Protein AF-A0A2A9CQA4-F1 (afdb_monomer)

Radius of gyration: 16.66 Å; Cα contacts (8 Å, |Δi|>4): 232; chains: 1; bounding box: 39×32×47 Å

pLDDT: mean 93.85, std 5.08, range [66.56, 98.31]

Nearest PDB structures (foldseek):
  5yei-assembly2_F  TM=4.011E-01  e=1.486E-02  Pseudomonas aeruginosa PAO1
  3ab4-assembly1_C  TM=4.820E-01  e=4.085E-02  Corynebacterium glutamicum
  5yei-assembly2_E  TM=3.528E-01  e=3.938E-03  Pseudomonas aeruginosa PAO1
  6lxg-assembly1_B  TM=4.781E-01  e=1.197E-01  Mycobacterium tuberculosis
  2hiy-assembly1_A  TM=3.983E-01  e=8.493E-01  Streptococcus pneumoniae TIGR4

Secondary structure (DSSP, 8-state):
-EEEEEEEEEEEEHHHHTSHHHHHHHHHTGGG--EEEE-TTSEEEEEEEEEESSHHHHHHHHHHHTTTS-EEEEEEEEHHHHHHHHTT----EEEHHHHHHHHTS-HHHHHHHHHTTSS--EEETTEEEEEGGGG-

Mean predicted aligned error: 4.36 Å

Organism: NCBI:txid185243

Sequence (136 aa):
MKSYNLALELDAGKEAAEGALGDRLLDQFADYHPVVTVSNLGRTELIVSIPAEHMWQATSTARALSADLGVTRVTVELSDDFDRRAGTEIPPLLSVTEVADRLGITRAAVQQRIDKGALPARRVGAAWVVPAAAVA

Foldseek 3Di:
DAKKKKKFFAPAAPVCCVDPVVVCLCVLQVVFVWDWDADLQRTIMIIGMDDDPDQVRQVVVSCVSCVPTRTPDIDMGGPVVVVVCVVPDDADKDFLVRLCVLQVHDSVVSVVCCVVSVFDWDDDPPTIIHRPNNSD

Solvent-accessible surface area (backbone atoms only — not comparable to full-atom values): 7485 Å² total; per-residue (Å²): 116,46,58,26,34,38,42,36,34,33,83,39,43,42,70,41,35,79,32,73,58,26,56,50,48,42,64,76,35,49,94,28,66,49,44,73,45,63,42,68,70,29,23,18,24,42,34,33,53,44,80,26,80,44,70,70,53,43,48,51,49,51,51,65,79,42,67,91,51,63,66,77,44,81,46,74,46,47,40,76,56,48,55,56,45,70,77,66,69,75,72,63,69,28,45,51,60,57,48,12,66,75,69,75,48,52,52,67,59,45,51,53,30,41,77,69,54,76,36,55,67,47,78,59,88,96,41,57,34,25,41,49,72,57,72,115

Structure (mmCIF, N/CA/C/O backbone):
data_AF-A0A2A9CQA4-F1
#
_entry.id   AF-A0A2A9CQA4-F1
#
loop_
_atom_site.group_PDB
_atom_site.id
_atom_site.type_symbol
_atom_site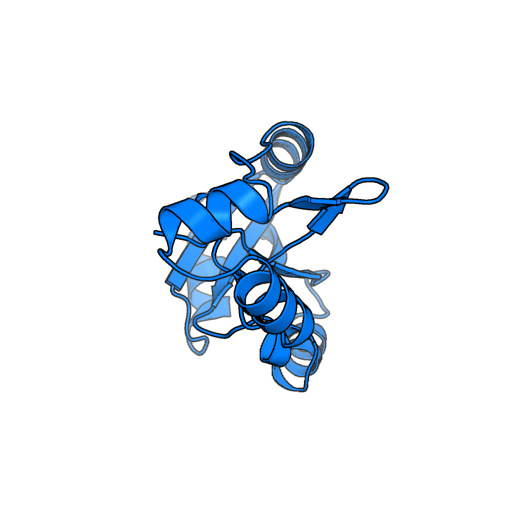.label_atom_id
_atom_site.label_alt_id
_atom_site.label_comp_id
_atom_site.label_asym_id
_atom_site.label_entity_id
_atom_site.label_seq_id
_atom_site.pdbx_PDB_ins_code
_atom_site.Cartn_x
_atom_site.Cartn_y
_atom_site.Cartn_z
_atom_site.occupancy
_atom_site.B_iso_or_equiv
_atom_site.auth_seq_id
_atom_site.auth_comp_id
_atom_site.auth_asym_id
_atom_site.auth_atom_id
_atom_site.pdbx_PDB_model_num
ATOM 1 N N . MET A 1 1 ? 12.607 3.638 -24.894 1.00 82.25 1 MET A N 1
ATOM 2 C CA . MET A 1 1 ? 12.403 3.331 -23.465 1.00 82.25 1 MET A CA 1
ATOM 3 C C . MET A 1 1 ? 11.574 4.385 -22.728 1.00 82.25 1 MET A C 1
ATOM 5 O O . MET A 1 1 ? 11.928 5.558 -22.733 1.00 82.25 1 MET A O 1
ATOM 9 N N . LYS A 1 2 ? 10.453 3.965 -22.132 1.00 95.31 2 LYS A N 1
ATOM 10 C CA . LYS A 1 2 ? 9.577 4.752 -21.245 1.00 95.31 2 LYS A CA 1
ATOM 11 C C . LYS A 1 2 ? 9.765 4.283 -19.796 1.00 95.31 2 LYS A C 1
ATOM 13 O O . LYS A 1 2 ? 10.258 3.176 -19.584 1.00 95.31 2 LYS A O 1
ATOM 18 N N . SER A 1 3 ? 9.347 5.097 -18.829 1.00 97.25 3 SER A N 1
ATOM 19 C CA . SER A 1 3 ? 9.310 4.7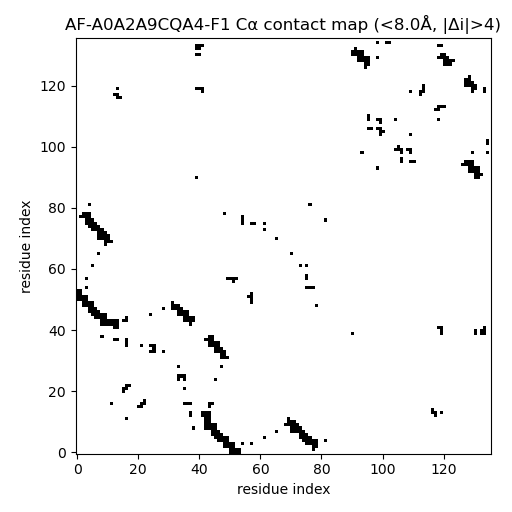15 -17.413 1.00 97.25 3 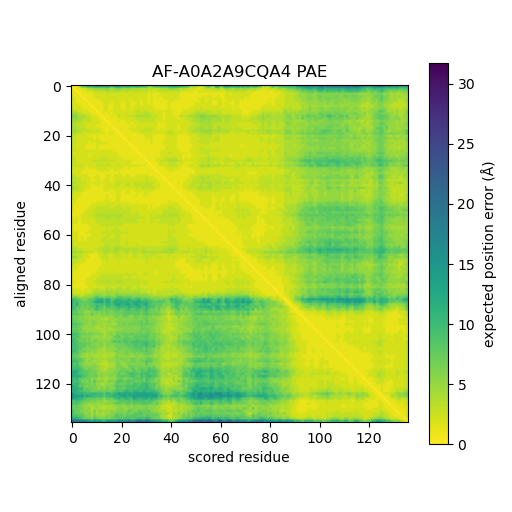SER A CA 1
ATOM 20 C C . SER A 1 3 ? 7.952 4.120 -17.043 1.00 97.25 3 SER A C 1
ATOM 22 O O . SER A 1 3 ? 6.909 4.621 -17.479 1.00 97.25 3 SER A O 1
ATOM 24 N N . TYR A 1 4 ? 7.978 3.048 -16.257 1.00 98.31 4 TYR A N 1
ATOM 25 C CA . TYR A 1 4 ? 6.799 2.393 -15.705 1.00 98.31 4 TYR A CA 1
ATOM 26 C C . TYR A 1 4 ? 6.938 2.274 -14.193 1.00 98.31 4 TYR A C 1
ATOM 28 O O . TYR A 1 4 ? 8.003 1.896 -13.704 1.00 98.31 4 TYR A O 1
ATOM 36 N N . ASN A 1 5 ? 5.851 2.525 -13.471 1.00 97.94 5 ASN A N 1
ATOM 37 C CA . ASN A 1 5 ? 5.777 2.215 -12.053 1.00 97.94 5 ASN A CA 1
ATOM 38 C C . ASN A 1 5 ? 5.230 0.799 -11.882 1.00 97.94 5 ASN A C 1
ATOM 40 O O . ASN A 1 5 ? 4.231 0.407 -12.492 1.00 97.94 5 ASN A O 1
ATOM 44 N N . LEU A 1 6 ? 5.918 0.041 -11.041 1.00 97.75 6 LEU A N 1
ATOM 45 C CA . LEU A 1 6 ? 5.498 -1.254 -10.548 1.00 97.75 6 LEU A CA 1
ATOM 46 C C . LEU A 1 6 ? 5.102 -1.083 -9.086 1.00 97.75 6 LEU A C 1
ATOM 48 O O . LEU A 1 6 ? 5.963 -0.775 -8.269 1.00 97.75 6 LEU A O 1
ATOM 52 N N . ALA A 1 7 ? 3.831 -1.315 -8.768 1.00 97.31 7 ALA A N 1
ATOM 53 C CA . ALA A 1 7 ? 3.346 -1.385 -7.394 1.00 97.31 7 ALA A CA 1
ATOM 54 C C . ALA A 1 7 ? 3.021 -2.842 -7.031 1.00 97.31 7 ALA A C 1
ATOM 56 O O . ALA A 1 7 ? 2.233 -3.509 -7.709 1.00 97.31 7 ALA A O 1
ATOM 57 N N . LEU A 1 8 ? 3.659 -3.338 -5.974 1.00 97.94 8 LEU A N 1
ATOM 58 C CA . LEU A 1 8 ? 3.563 -4.703 -5.467 1.00 97.94 8 LEU A CA 1
ATOM 59 C C . LEU A 1 8 ? 2.976 -4.671 -4.061 1.00 97.94 8 LEU A C 1
ATOM 61 O O . LEU A 1 8 ? 3.645 -4.248 -3.122 1.00 97.94 8 LEU A O 1
ATOM 65 N N . GLU A 1 9 ? 1.756 -5.165 -3.894 1.00 97.69 9 GLU A N 1
ATOM 66 C CA . GLU A 1 9 ? 1.187 -5.371 -2.563 1.00 97.69 9 G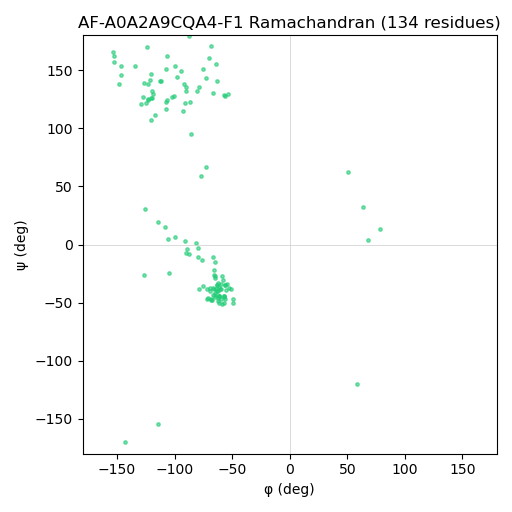LU A CA 1
ATOM 67 C C . GLU A 1 9 ? 1.605 -6.746 -2.040 1.00 97.69 9 GLU A C 1
ATOM 69 O O . GLU A 1 9 ? 1.331 -7.766 -2.676 1.00 97.69 9 GLU A O 1
ATOM 74 N N . LEU A 1 10 ? 2.257 -6.787 -0.883 1.00 97.56 10 LEU A N 1
ATOM 75 C CA . LEU A 1 10 ? 2.787 -8.003 -0.270 1.00 97.56 10 LEU A CA 1
ATOM 76 C C . LEU A 1 10 ? 1.857 -8.520 0.831 1.00 97.56 10 LEU A C 1
ATOM 78 O O . LEU A 1 10 ? 1.154 -7.746 1.475 1.00 97.56 10 LEU A O 1
ATOM 82 N N . ASP A 1 11 ? 1.884 -9.823 1.095 1.00 95.44 11 ASP A N 1
ATOM 83 C CA . ASP A 1 11 ? 1.175 -10.453 2.214 1.00 95.44 11 ASP A CA 1
ATOM 84 C C . ASP A 1 11 ? 1.907 -10.209 3.546 1.00 95.44 11 ASP A C 1
ATOM 86 O O . ASP A 1 11 ? 2.397 -11.117 4.214 1.00 95.44 11 ASP A O 1
ATOM 90 N N . ALA A 1 12 ? 2.072 -8.936 3.891 1.00 94.56 12 ALA A N 1
ATOM 91 C CA . ALA A 1 12 ? 2.740 -8.477 5.098 1.00 94.56 12 ALA A CA 1
ATOM 92 C C . ALA A 1 12 ? 2.072 -7.187 5.582 1.00 94.56 12 ALA A C 1
ATOM 94 O O . ALA A 1 12 ? 1.586 -6.405 4.774 1.00 94.56 12 ALA A O 1
ATOM 95 N N . GLY A 1 13 ? 1.997 -6.973 6.896 1.00 91.88 13 GLY A N 1
ATOM 96 C CA . GLY A 1 13 ? 1.346 -5.795 7.476 1.00 91.88 13 GLY A CA 1
ATOM 97 C C . GLY A 1 13 ? 2.272 -4.585 7.628 1.00 91.88 13 GLY A C 1
ATOM 98 O O . GLY A 1 13 ? 3.474 -4.650 7.366 1.00 91.88 13 GLY A O 1
ATOM 99 N N . LYS A 1 14 ? 1.716 -3.485 8.146 1.00 89.88 14 LYS A N 1
ATOM 100 C CA . LYS A 1 14 ? 2.441 -2.236 8.435 1.00 89.88 14 LYS A CA 1
ATOM 101 C C . LYS A 1 14 ? 3.743 -2.433 9.226 1.00 89.88 14 LYS A C 1
ATOM 103 O O . LYS A 1 14 ? 4.763 -1.884 8.832 1.00 89.88 14 LYS A O 1
ATOM 108 N N . GLU A 1 15 ? 3.731 -3.219 10.303 1.00 91.44 15 GLU A N 1
ATOM 109 C CA . GLU A 1 15 ? 4.933 -3.434 11.132 1.00 91.44 15 GLU A CA 1
ATOM 110 C C . GLU A 1 15 ? 6.092 -4.048 10.335 1.00 91.44 15 GLU A C 1
ATOM 112 O O . GLU A 1 15 ? 7.251 -3.718 10.563 1.00 91.44 15 GLU A O 1
ATOM 117 N N . ALA A 1 16 ? 5.790 -4.912 9.362 1.00 93.00 16 ALA A N 1
ATOM 118 C CA . ALA A 1 16 ? 6.809 -5.475 8.487 1.00 93.00 16 ALA A CA 1
ATOM 119 C C . ALA A 1 16 ? 7.346 -4.422 7.502 1.00 93.00 16 ALA A C 1
ATOM 121 O O . ALA A 1 16 ? 8.550 -4.384 7.256 1.00 93.00 16 ALA A O 1
ATOM 122 N N . ALA A 1 17 ? 6.475 -3.547 6.983 1.00 93.00 17 ALA A N 1
ATOM 123 C CA . ALA A 1 17 ? 6.868 -2.432 6.116 1.00 93.00 17 ALA A CA 1
ATOM 124 C C . ALA A 1 17 ? 7.816 -1.442 6.818 1.00 93.00 17 ALA A C 1
ATOM 126 O O . ALA A 1 17 ? 8.718 -0.919 6.180 1.00 93.00 17 ALA A O 1
ATOM 127 N N . GLU A 1 18 ? 7.612 -1.195 8.115 1.00 93.06 18 GLU A N 1
ATOM 128 C CA . GLU A 1 18 ? 8.432 -0.285 8.934 1.00 93.06 18 GLU A CA 1
ATOM 129 C C . GLU A 1 18 ? 9.641 -0.979 9.592 1.00 93.06 18 GLU A C 1
ATOM 131 O O . GLU A 1 18 ? 10.427 -0.328 10.277 1.00 93.06 18 GLU A O 1
ATOM 136 N N . GLY A 1 19 ? 9.773 -2.298 9.427 1.00 95.06 19 GLY A N 1
ATOM 137 C CA . GLY A 1 19 ? 10.825 -3.108 10.037 1.00 95.06 19 GLY A CA 1
ATOM 138 C C . GLY A 1 19 ? 11.794 -3.714 9.021 1.00 95.06 19 GLY A C 1
ATOM 139 O O . GLY A 1 19 ? 11.940 -3.250 7.894 1.00 95.06 19 GLY A O 1
ATOM 140 N N . ALA A 1 20 ? 12.413 -4.833 9.408 1.00 95.62 20 ALA A N 1
ATOM 141 C CA . ALA A 1 20 ? 13.478 -5.478 8.635 1.00 95.62 20 ALA A CA 1
ATOM 142 C C . ALA A 1 20 ? 13.070 -5.904 7.212 1.00 95.62 20 ALA A C 1
ATOM 144 O O . ALA A 1 20 ? 13.921 -5.999 6.329 1.00 95.62 20 ALA A O 1
ATOM 145 N N . LEU A 1 21 ? 11.782 -6.190 6.973 1.00 95.81 21 LEU A N 1
ATOM 146 C CA . LEU A 1 21 ? 11.305 -6.464 5.618 1.00 95.81 21 LEU A CA 1
ATOM 147 C C . LEU A 1 21 ? 11.389 -5.199 4.756 1.00 95.81 21 LEU A C 1
ATOM 149 O O . LEU A 1 21 ? 11.911 -5.289 3.651 1.00 95.81 21 LEU A O 1
ATOM 153 N N . GLY A 1 22 ? 10.905 -4.058 5.252 1.00 96.94 22 GLY A N 1
ATOM 154 C CA . GLY A 1 22 ? 10.986 -2.773 4.559 1.00 96.94 22 GLY A CA 1
ATOM 155 C C . GLY A 1 22 ? 12.418 -2.382 4.217 1.00 96.94 22 GLY A C 1
ATOM 156 O O . GLY A 1 22 ? 12.707 -2.140 3.048 1.00 96.94 22 GLY A O 1
ATOM 157 N N . ASP A 1 23 ? 13.320 -2.429 5.200 1.00 97.88 23 ASP A N 1
ATOM 158 C CA . ASP A 1 23 ? 14.745 -2.124 5.002 1.00 97.88 23 ASP A CA 1
ATOM 159 C C . ASP A 1 23 ? 15.362 -3.016 3.917 1.00 97.88 23 ASP A C 1
ATOM 161 O O . ASP A 1 23 ? 15.977 -2.534 2.967 1.00 97.88 23 ASP A O 1
ATOM 165 N N . ARG A 1 24 ? 15.100 -4.328 3.983 1.00 97.19 24 ARG A N 1
ATOM 166 C CA . ARG A 1 24 ? 15.578 -5.280 2.974 1.00 97.19 24 ARG A CA 1
ATOM 167 C C . ARG A 1 24 ? 15.040 -4.973 1.578 1.00 97.19 24 ARG A C 1
ATOM 169 O O . ARG A 1 24 ? 15.768 -5.162 0.611 1.00 97.19 24 ARG A O 1
ATOM 176 N N . LEU A 1 25 ? 13.780 -4.552 1.448 1.00 97.56 25 LEU A N 1
ATOM 177 C CA . LEU A 1 25 ? 13.202 -4.189 0.150 1.00 97.56 25 LEU A CA 1
ATOM 178 C C . LEU A 1 25 ? 13.831 -2.901 -0.395 1.00 97.56 25 LEU A C 1
ATOM 180 O O . LEU A 1 25 ? 14.112 -2.834 -1.588 1.00 97.56 25 LEU A O 1
ATOM 184 N N . LEU A 1 26 ? 14.085 -1.906 0.457 1.00 97.88 26 LEU A N 1
ATOM 185 C CA . LEU A 1 26 ? 14.781 -0.682 0.053 1.00 97.88 26 LEU A CA 1
ATOM 186 C C . LEU A 1 26 ? 16.195 -0.990 -0.456 1.00 97.88 26 LEU A C 1
ATOM 188 O O . LEU A 1 26 ? 16.576 -0.501 -1.516 1.00 97.88 26 LEU A O 1
ATOM 192 N N . ASP A 1 27 ? 16.930 -1.857 0.241 1.00 97.50 27 ASP A N 1
ATOM 193 C CA . ASP A 1 27 ? 18.278 -2.266 -0.163 1.00 97.50 27 ASP A CA 1
ATOM 194 C C . ASP A 1 27 ? 18.266 -3.117 -1.441 1.00 97.50 27 ASP A C 1
ATOM 196 O O . ASP A 1 27 ? 19.015 -2.856 -2.383 1.00 97.50 27 ASP A O 1
ATOM 200 N N . GLN A 1 28 ? 17.393 -4.128 -1.505 1.00 95.75 28 GLN A N 1
ATOM 201 C CA . GLN A 1 28 ? 17.303 -5.055 -2.637 1.00 95.75 28 GLN A CA 1
ATOM 202 C C . GLN A 1 28 ? 16.921 -4.346 -3.944 1.00 95.75 28 GLN A C 1
ATOM 204 O O . GLN A 1 28 ? 17.353 -4.766 -5.017 1.00 95.75 28 GLN A O 1
ATOM 209 N N . PHE A 1 29 ? 16.100 -3.298 -3.865 1.00 96.62 29 PHE A N 1
ATOM 210 C CA . PHE A 1 29 ? 15.574 -2.583 -5.026 1.00 96.62 29 PHE A CA 1
ATOM 211 C C . PHE A 1 29 ? 16.181 -1.189 -5.206 1.00 96.62 29 PHE A C 1
ATOM 213 O O . PHE A 1 29 ? 15.626 -0.401 -5.969 1.00 96.62 29 PHE A O 1
ATOM 220 N N . ALA A 1 30 ? 17.299 -0.876 -4.541 1.00 96.19 30 ALA A N 1
ATOM 221 C CA . ALA A 1 30 ? 17.901 0.460 -4.515 1.00 96.19 30 ALA A CA 1
ATOM 222 C C . ALA A 1 30 ? 18.095 1.079 -5.916 1.00 96.19 30 ALA A C 1
ATOM 224 O O . ALA A 1 30 ? 17.813 2.263 -6.113 1.00 96.19 30 ALA A O 1
ATOM 225 N N . ASP A 1 31 ? 18.472 0.262 -6.904 1.00 95.50 31 ASP A N 1
ATOM 226 C CA . ASP A 1 31 ? 18.678 0.678 -8.301 1.00 95.50 31 ASP A CA 1
ATOM 227 C C . ASP A 1 31 ? 17.389 1.118 -9.027 1.00 95.50 31 ASP A C 1
ATOM 229 O O . ASP A 1 31 ? 17.452 1.688 -10.116 1.00 95.50 31 ASP A O 1
ATOM 233 N N . TYR A 1 32 ? 16.214 0.876 -8.437 1.00 95.44 32 TYR A N 1
ATOM 234 C CA . TYR A 1 32 ? 14.900 1.197 -9.002 1.00 95.44 32 TYR A CA 1
ATOM 235 C C . TYR A 1 32 ? 14.130 2.263 -8.209 1.00 95.44 32 TYR A C 1
ATOM 237 O O . TYR A 1 32 ? 12.909 2.373 -8.356 1.00 95.44 32 TYR A O 1
ATOM 245 N N . HIS A 1 33 ? 14.831 3.045 -7.378 1.00 92.56 33 HIS A N 1
ATOM 246 C CA . HIS A 1 33 ? 14.259 4.111 -6.543 1.00 92.56 33 HIS A CA 1
ATOM 247 C C . HIS A 1 33 ? 13.050 3.632 -5.721 1.00 92.56 33 HIS A C 1
ATOM 249 O O . HIS A 1 33 ? 11.926 4.098 -5.931 1.00 92.56 33 HIS A O 1
ATOM 255 N N . PRO A 1 34 ? 13.257 2.665 -4.816 1.00 97.50 34 PRO A N 1
ATOM 256 C CA . PRO A 1 34 ? 12.164 1.981 -4.162 1.00 97.50 34 PRO A CA 1
ATOM 257 C C . PRO A 1 34 ? 11.480 2.883 -3.142 1.00 97.50 34 PRO A C 1
ATOM 259 O O . PRO A 1 34 ? 12.114 3.644 -2.411 1.00 97.50 34 PRO A O 1
ATOM 262 N N . VAL A 1 35 ? 10.166 2.731 -3.054 1.00 97.31 35 VAL A N 1
ATOM 263 C CA . VAL A 1 35 ? 9.338 3.294 -1.994 1.00 97.31 35 VAL A CA 1
ATOM 264 C C . VAL A 1 35 ? 8.589 2.148 -1.338 1.00 97.31 35 VAL A C 1
ATOM 266 O O . VAL A 1 35 ? 7.870 1.409 -2.006 1.00 97.31 35 VAL A O 1
ATOM 269 N N . VAL A 1 36 ? 8.737 2.013 -0.023 1.00 97.69 36 VAL A N 1
ATOM 270 C CA . VAL A 1 36 ? 7.945 1.081 0.783 1.00 97.69 36 VAL A CA 1
ATOM 271 C C . VAL A 1 36 ? 6.874 1.878 1.517 1.00 97.69 36 VAL A C 1
ATOM 273 O O . VAL A 1 36 ? 7.163 2.870 2.184 1.00 97.69 36 VAL A O 1
ATOM 276 N N . THR A 1 37 ? 5.621 1.464 1.372 1.00 94.62 37 THR A N 1
ATOM 277 C CA . THR A 1 37 ? 4.457 2.114 1.978 1.00 94.62 37 THR A CA 1
ATOM 278 C C . THR A 1 37 ? 3.426 1.076 2.422 1.00 94.62 37 THR A C 1
ATOM 280 O O . THR A 1 37 ? 3.705 -0.124 2.470 1.00 94.62 37 THR A O 1
ATOM 283 N N . VAL A 1 38 ? 2.235 1.537 2.801 1.00 92.38 38 VAL A N 1
ATOM 284 C CA . VAL A 1 38 ? 1.115 0.695 3.220 1.00 92.38 38 VAL A CA 1
ATOM 285 C C . VAL A 1 38 ? -0.099 0.979 2.338 1.00 92.38 38 VAL A C 1
ATOM 287 O O . VAL A 1 38 ? -0.560 2.121 2.242 1.00 92.38 38 VAL A O 1
ATOM 290 N N . SER A 1 39 ? -0.632 -0.079 1.731 1.00 92.06 39 SER A N 1
ATOM 291 C CA . SER A 1 39 ? -1.822 -0.059 0.880 1.00 92.06 39 SER A CA 1
ATOM 292 C C . SER A 1 39 ? -3.103 0.246 1.668 1.00 92.06 39 SER A C 1
ATOM 294 O O . SER A 1 39 ? -3.153 0.202 2.901 1.00 92.06 39 SER A O 1
ATOM 296 N N . ASN A 1 40 ? -4.205 0.470 0.948 1.00 89.25 40 ASN A N 1
ATOM 297 C CA . ASN A 1 40 ? -5.527 0.673 1.551 1.00 89.25 40 ASN A CA 1
ATOM 298 C C . ASN A 1 40 ? -6.068 -0.558 2.302 1.00 89.25 40 ASN A C 1
ATOM 300 O O . ASN A 1 40 ? -7.010 -0.412 3.077 1.00 89.25 40 ASN A O 1
ATOM 304 N N . LEU A 1 41 ? -5.479 -1.744 2.100 1.00 90.62 41 LEU A N 1
ATOM 305 C CA . LEU A 1 41 ? -5.780 -2.958 2.867 1.00 90.62 41 LEU A CA 1
ATOM 306 C C . LEU A 1 41 ? -4.882 -3.120 4.104 1.00 90.62 41 LEU A C 1
ATOM 308 O O . LEU A 1 41 ? -4.983 -4.117 4.812 1.00 90.62 41 LEU A O 1
ATOM 312 N N . GLY A 1 42 ? -3.994 -2.159 4.381 1.00 90.12 42 GLY A N 1
ATOM 313 C CA . GLY A 1 42 ? -3.063 -2.231 5.510 1.00 90.12 42 GLY A CA 1
ATOM 314 C C . GLY A 1 42 ? -1.849 -3.128 5.266 1.00 90.12 42 GLY A C 1
ATOM 315 O O . GLY A 1 42 ? -1.130 -3.453 6.211 1.00 90.12 42 GLY A O 1
ATOM 316 N N . ARG A 1 43 ? -1.617 -3.518 4.010 1.00 93.88 43 ARG A N 1
ATOM 317 C CA . ARG A 1 43 ? -0.503 -4.374 3.598 1.00 93.88 43 ARG A CA 1
ATOM 318 C C . ARG A 1 43 ? 0.700 -3.575 3.120 1.00 93.88 43 ARG A C 1
ATOM 320 O O . ARG A 1 43 ? 0.509 -2.514 2.531 1.00 93.88 43 ARG A O 1
ATOM 327 N N . THR A 1 44 ? 1.905 -4.099 3.311 1.00 96.75 44 THR A N 1
ATOM 328 C CA . THR A 1 44 ? 3.143 -3.574 2.732 1.00 96.75 44 THR A CA 1
ATOM 329 C C . THR A 1 44 ? 2.991 -3.446 1.220 1.00 96.75 44 THR A C 1
ATOM 331 O O . THR A 1 44 ? 2.591 -4.393 0.548 1.00 96.75 44 THR A O 1
ATOM 334 N N . GLU A 1 45 ? 3.328 -2.283 0.682 1.00 97.38 45 GLU A N 1
ATOM 335 C CA . GLU A 1 45 ? 3.322 -2.002 -0.748 1.00 97.38 45 GLU A CA 1
ATOM 336 C C . GLU A 1 45 ? 4.708 -1.498 -1.151 1.00 97.38 45 GLU A C 1
ATOM 338 O O . GLU A 1 45 ? 5.205 -0.527 -0.583 1.00 97.38 45 GLU A O 1
ATOM 343 N N . LEU A 1 46 ? 5.350 -2.187 -2.094 1.00 98.25 46 LEU A N 1
ATOM 344 C CA . LEU A 1 46 ? 6.613 -1.772 -2.698 1.00 98.25 46 LEU A CA 1
ATOM 345 C C . LEU A 1 46 ? 6.324 -1.133 -4.051 1.00 98.25 46 LEU A C 1
ATOM 347 O O . LEU A 1 46 ? 5.681 -1.744 -4.902 1.00 98.25 46 LEU A O 1
ATOM 351 N N . ILE A 1 47 ? 6.843 0.069 -4.262 1.00 97.94 47 ILE A N 1
ATOM 352 C CA . ILE A 1 47 ? 6.712 0.815 -5.506 1.00 97.94 47 ILE A CA 1
ATOM 353 C C . ILE A 1 47 ? 8.109 1.060 -6.057 1.00 97.94 47 ILE A C 1
ATOM 355 O O . ILE A 1 47 ? 8.969 1.580 -5.352 1.00 97.94 47 ILE A O 1
ATOM 359 N N . VAL A 1 48 ? 8.341 0.674 -7.308 1.00 97.94 48 VAL A N 1
ATOM 360 C CA . VAL A 1 48 ? 9.620 0.868 -8.002 1.00 97.94 48 VAL A CA 1
ATOM 361 C C . VAL A 1 48 ? 9.387 1.409 -9.404 1.00 97.94 48 VAL A C 1
ATOM 363 O O . VAL A 1 48 ? 8.338 1.167 -10.005 1.00 97.94 48 VAL A O 1
ATOM 366 N N . SER A 1 49 ? 10.376 2.119 -9.940 1.00 97.38 49 SER A N 1
ATOM 367 C CA . SER A 1 49 ? 10.340 2.639 -11.309 1.00 97.38 49 SER A CA 1
ATOM 368 C C . SER A 1 49 ? 11.274 1.831 -12.200 1.00 97.38 49 SER A C 1
ATOM 370 O O . SER A 1 49 ? 12.463 1.705 -11.908 1.00 97.38 49 SER A O 1
ATOM 372 N N . ILE A 1 50 ? 10.749 1.285 -13.296 1.00 97.12 50 ILE A N 1
ATOM 373 C CA . ILE A 1 50 ? 11.517 0.465 -14.236 1.00 97.12 50 ILE A CA 1
ATOM 374 C C . ILE A 1 50 ? 11.462 1.033 -15.660 1.00 97.12 50 ILE A C 1
ATOM 376 O O . ILE A 1 50 ? 10.393 1.426 -16.139 1.00 97.12 50 ILE A O 1
ATOM 380 N N . PRO A 1 51 ? 12.592 1.050 -16.385 1.00 97.19 51 PRO A N 1
ATOM 381 C CA . PRO A 1 51 ? 12.594 1.384 -17.798 1.00 97.19 51 PRO A CA 1
ATOM 382 C C . PRO A 1 51 ? 12.131 0.183 -18.640 1.00 97.19 51 PRO A C 1
ATOM 384 O O . PRO A 1 51 ? 12.576 -0.947 -18.435 1.00 97.19 51 PRO A O 1
ATOM 387 N N . ALA A 1 52 ? 11.262 0.419 -19.624 1.00 97.62 52 ALA A N 1
ATOM 388 C CA . ALA A 1 52 ? 10.851 -0.595 -20.598 1.00 97.62 52 ALA A CA 1
ATOM 389 C C . ALA A 1 52 ? 10.426 0.030 -21.938 1.00 97.62 52 ALA A C 1
ATOM 391 O O . ALA A 1 52 ? 10.024 1.192 -22.012 1.00 97.62 52 ALA A O 1
ATOM 392 N N . GLU A 1 53 ? 10.483 -0.733 -23.024 1.00 97.69 53 GLU A N 1
ATOM 393 C CA . GLU A 1 53 ? 10.026 -0.304 -24.351 1.00 97.69 53 GLU A CA 1
ATOM 394 C C . GLU A 1 53 ? 8.495 -0.308 -24.461 1.00 97.69 53 GLU A C 1
ATOM 396 O O . GLU A 1 53 ? 7.906 0.585 -25.072 1.00 97.69 53 GLU A O 1
ATOM 401 N N . HIS A 1 54 ? 7.825 -1.266 -23.816 1.00 97.44 54 HIS A N 1
ATOM 402 C CA . HIS A 1 54 ? 6.367 -1.394 -23.829 1.00 97.44 54 HIS A CA 1
ATOM 403 C C . HIS A 1 54 ? 5.828 -2.104 -22.578 1.00 97.44 54 HIS A C 1
ATOM 405 O O . HIS A 1 54 ? 6.568 -2.784 -21.866 1.00 97.44 54 HIS A O 1
ATOM 411 N N . MET A 1 55 ? 4.510 -2.009 -22.361 1.00 97.69 55 MET A N 1
ATOM 412 C CA . MET A 1 55 ? 3.811 -2.552 -21.186 1.00 97.69 55 MET A CA 1
ATOM 413 C C . MET A 1 55 ? 4.168 -4.014 -20.901 1.00 97.69 55 MET A C 1
ATOM 415 O O . MET A 1 55 ? 4.590 -4.338 -19.802 1.00 97.69 55 MET A O 1
ATOM 419 N N . TRP A 1 56 ? 4.097 -4.898 -21.901 1.00 97.62 56 TRP A N 1
ATOM 420 C CA . TRP A 1 56 ? 4.380 -6.323 -21.681 1.00 97.62 56 TRP A CA 1
ATOM 421 C C . TRP A 1 56 ? 5.826 -6.632 -21.276 1.00 97.62 56 TRP A C 1
ATOM 423 O O . TRP A 1 56 ? 6.063 -7.621 -20.580 1.00 97.62 56 TRP A O 1
ATOM 433 N N . GLN A 1 57 ? 6.789 -5.793 -21.670 1.00 98.06 57 GLN A N 1
ATOM 434 C CA . GLN A 1 57 ? 8.162 -5.925 -21.195 1.00 98.06 57 GLN A CA 1
ATOM 435 C C . GLN A 1 57 ? 8.231 -5.509 -19.725 1.00 98.06 57 GLN A C 1
ATOM 437 O O . GLN A 1 57 ? 8.757 -6.271 -18.922 1.00 98.06 57 GLN A O 1
ATOM 442 N N . ALA A 1 58 ? 7.624 -4.373 -19.357 1.00 98.06 58 ALA A N 1
ATOM 443 C CA . ALA A 1 58 ? 7.522 -3.941 -17.963 1.00 98.06 58 ALA A CA 1
ATOM 444 C C . ALA A 1 58 ? 6.835 -5.005 -17.086 1.00 98.06 58 ALA A C 1
ATOM 446 O O . ALA A 1 58 ? 7.348 -5.347 -16.026 1.00 98.06 58 ALA A O 1
ATOM 447 N N . THR A 1 59 ? 5.738 -5.611 -17.553 1.00 97.88 59 THR A N 1
ATOM 448 C CA . THR A 1 59 ? 5.044 -6.706 -16.854 1.00 97.88 59 THR A CA 1
ATOM 449 C C . THR A 1 59 ? 5.917 -7.950 -16.692 1.00 97.88 59 THR A C 1
ATOM 451 O O . THR A 1 59 ? 5.907 -8.580 -15.635 1.00 97.88 59 THR A O 1
ATOM 454 N N . SER A 1 60 ? 6.696 -8.307 -17.713 1.00 97.88 60 SER A N 1
ATOM 455 C CA . SER A 1 60 ? 7.616 -9.448 -17.634 1.00 97.88 60 SER A CA 1
ATOM 456 C C . SER A 1 60 ? 8.737 -9.190 -16.623 1.00 97.88 60 SER A C 1
ATOM 458 O O . SER A 1 60 ? 9.023 -10.057 -15.798 1.00 97.88 60 SER A O 1
ATOM 460 N N . THR A 1 61 ? 9.312 -7.984 -16.630 1.00 96.38 61 THR A N 1
ATOM 461 C CA . THR A 1 61 ? 10.300 -7.541 -15.637 1.00 96.38 61 THR A CA 1
ATOM 462 C C . THR A 1 61 ? 9.706 -7.534 -14.232 1.00 96.38 61 THR A C 1
ATOM 464 O O . THR A 1 61 ? 10.324 -8.061 -13.314 1.00 96.38 61 THR A O 1
ATOM 467 N N . ALA A 1 62 ? 8.484 -7.023 -14.061 1.00 96.25 62 ALA A N 1
ATOM 468 C CA . ALA A 1 62 ? 7.785 -7.014 -12.781 1.00 96.25 62 ALA A CA 1
ATOM 469 C C . ALA A 1 62 ? 7.621 -8.420 -12.199 1.00 96.25 62 ALA A C 1
ATOM 471 O O . ALA A 1 62 ? 7.918 -8.647 -11.027 1.00 96.25 62 ALA A O 1
ATOM 472 N N . ARG A 1 63 ? 7.208 -9.387 -13.026 1.00 96.19 63 ARG A N 1
ATOM 473 C CA . ARG A 1 63 ? 7.120 -10.793 -12.619 1.00 96.19 63 ARG A CA 1
ATOM 474 C C . ARG A 1 63 ? 8.482 -11.354 -12.207 1.00 96.19 63 ARG A C 1
ATOM 476 O O . ARG A 1 63 ? 8.560 -12.050 -11.204 1.00 96.19 63 ARG A O 1
ATOM 483 N N . ALA A 1 64 ? 9.536 -11.075 -12.973 1.00 96.19 64 ALA A N 1
ATOM 484 C CA . ALA A 1 64 ? 10.878 -11.571 -12.672 1.00 96.19 64 ALA A CA 1
ATOM 485 C C . ALA A 1 64 ? 11.427 -10.991 -11.357 1.00 96.19 64 ALA A C 1
ATOM 487 O O . ALA A 1 64 ? 11.933 -11.733 -10.524 1.00 96.19 64 ALA A O 1
ATOM 488 N N . LEU A 1 65 ? 11.265 -9.682 -11.150 1.00 93.81 65 LEU A N 1
ATOM 489 C CA . LEU A 1 65 ? 11.715 -8.967 -9.954 1.00 93.81 65 LEU A CA 1
ATOM 490 C C . LEU A 1 65 ? 10.978 -9.386 -8.674 1.00 93.81 65 LEU A C 1
ATOM 492 O O . LEU A 1 65 ? 11.514 -9.245 -7.579 1.00 93.81 65 LEU A O 1
ATOM 496 N N . SER A 1 66 ? 9.748 -9.880 -8.803 1.00 94.38 66 SER A N 1
ATOM 497 C CA . SER A 1 66 ? 8.872 -10.190 -7.671 1.00 94.38 66 SER A CA 1
ATOM 498 C C . SER A 1 66 ? 8.713 -11.680 -7.375 1.00 94.38 66 SER A C 1
ATOM 500 O O . SER A 1 66 ? 7.949 -12.035 -6.483 1.00 94.38 66 SER A O 1
ATOM 502 N N . ALA A 1 67 ? 9.435 -12.547 -8.093 1.00 93.38 67 ALA A N 1
ATOM 503 C CA . ALA A 1 67 ? 9.239 -13.997 -8.060 1.00 93.38 67 ALA A CA 1
ATOM 504 C C . ALA A 1 67 ? 9.351 -14.617 -6.654 1.00 93.38 67 ALA A C 1
ATOM 506 O O . ALA A 1 67 ? 8.604 -15.542 -6.343 1.00 93.38 67 ALA A O 1
ATOM 507 N N . ASP A 1 68 ? 10.235 -14.077 -5.809 1.00 93.25 68 ASP A N 1
ATOM 508 C CA . ASP A 1 68 ? 10.504 -14.588 -4.457 1.00 93.25 68 ASP A CA 1
ATOM 509 C C . ASP A 1 68 ? 9.787 -13.794 -3.350 1.00 93.25 68 ASP A C 1
ATOM 511 O O . ASP A 1 68 ? 10.028 -13.998 -2.157 1.00 93.25 68 ASP A O 1
ATOM 515 N N . LEU A 1 69 ? 8.916 -12.854 -3.726 1.00 94.81 69 LEU A N 1
ATOM 516 C CA . LEU A 1 69 ? 8.136 -12.057 -2.786 1.00 94.81 69 LEU A CA 1
ATOM 517 C C . LEU A 1 69 ? 6.733 -12.654 -2.631 1.00 94.81 69 LEU A C 1
ATOM 519 O O . LEU A 1 69 ? 6.126 -13.123 -3.591 1.00 94.81 69 LEU A O 1
ATOM 523 N N . GLY A 1 70 ? 6.177 -12.591 -1.418 1.00 95.50 70 GLY A N 1
ATOM 524 C CA . GLY A 1 70 ? 4.788 -12.977 -1.150 1.00 95.50 70 GLY A CA 1
ATOM 525 C C . GLY A 1 70 ? 3.794 -11.952 -1.699 1.00 95.50 70 GLY A C 1
ATOM 526 O O . GLY A 1 70 ? 3.153 -11.256 -0.922 1.00 95.50 70 GLY A O 1
ATOM 527 N N . VAL A 1 71 ? 3.707 -11.798 -3.021 1.00 96.94 71 VAL A N 1
ATOM 528 C CA . VAL A 1 71 ? 2.870 -10.780 -3.671 1.00 96.94 71 VAL A CA 1
ATOM 529 C C . VAL A 1 71 ? 1.406 -11.215 -3.736 1.00 96.94 71 VAL A C 1
ATOM 531 O O . VAL A 1 71 ? 1.083 -12.306 -4.197 1.00 96.94 71 VAL A O 1
ATOM 534 N N . THR A 1 72 ? 0.508 -10.317 -3.341 1.00 96.69 72 THR A N 1
ATOM 535 C CA . THR A 1 72 ? -0.953 -10.483 -3.418 1.00 96.69 72 THR A CA 1
ATOM 536 C C . THR A 1 72 ? -1.587 -9.668 -4.546 1.00 96.69 72 THR A C 1
ATOM 538 O O . THR A 1 72 ? -2.644 -10.047 -5.050 1.00 96.69 72 THR A O 1
ATOM 541 N N . ARG A 1 73 ? -0.940 -8.579 -4.987 1.00 96.50 73 ARG A N 1
ATOM 542 C CA . ARG A 1 73 ? -1.369 -7.761 -6.132 1.00 96.50 73 ARG A CA 1
ATOM 543 C C . ARG A 1 73 ? -0.166 -7.149 -6.845 1.00 96.50 73 ARG A C 1
ATOM 545 O O . ARG A 1 73 ? 0.750 -6.652 -6.198 1.00 96.50 73 ARG A O 1
ATOM 552 N N . VAL A 1 74 ? -0.207 -7.161 -8.177 1.00 97.00 74 VAL A N 1
ATOM 553 C CA . VAL A 1 74 ? 0.775 -6.511 -9.055 1.00 97.00 74 VAL A CA 1
ATOM 554 C C . VAL A 1 74 ? 0.048 -5.496 -9.926 1.00 97.00 74 VAL A C 1
ATOM 556 O O . VAL A 1 74 ? -0.879 -5.864 -10.649 1.00 97.00 74 VAL A O 1
ATOM 559 N N . THR A 1 75 ? 0.510 -4.251 -9.908 1.00 96.94 75 THR A N 1
ATOM 560 C CA . THR A 1 75 ? 0.077 -3.205 -10.838 1.00 96.94 75 THR A CA 1
ATOM 561 C C . THR A 1 75 ? 1.279 -2.722 -11.636 1.00 96.94 75 THR A C 1
ATOM 563 O O . THR A 1 75 ? 2.335 -2.451 -11.070 1.00 96.94 75 THR A O 1
ATOM 566 N N . VAL A 1 76 ? 1.116 -2.623 -12.956 1.00 98.06 76 VAL A N 1
ATOM 567 C CA . VAL A 1 76 ? 2.125 -2.079 -13.871 1.00 98.06 76 VAL A CA 1
ATOM 568 C C . VAL A 1 76 ? 1.466 -1.008 -14.713 1.00 98.06 76 VAL A C 1
ATOM 570 O O . VAL A 1 76 ? 0.443 -1.256 -15.352 1.00 98.06 76 VAL A O 1
ATOM 573 N N . GLU A 1 77 ? 2.057 0.174 -14.725 1.00 97.25 77 GLU A N 1
ATOM 574 C CA . GLU A 1 77 ? 1.501 1.331 -15.412 1.00 97.25 77 GLU A CA 1
ATOM 575 C C . GLU A 1 77 ? 2.595 2.300 -15.855 1.00 97.25 77 GLU A C 1
ATOM 577 O O . GLU A 1 77 ? 3.723 2.233 -15.374 1.00 97.25 77 GLU A O 1
ATOM 582 N N . LEU A 1 78 ? 2.281 3.192 -16.797 1.00 98.00 78 LEU A N 1
ATOM 583 C CA . LEU A 1 78 ? 3.182 4.295 -17.139 1.00 98.00 78 LEU A CA 1
ATOM 584 C C . LEU A 1 78 ? 3.349 5.208 -15.920 1.00 98.00 78 LEU A C 1
ATOM 586 O O . LEU A 1 78 ? 2.363 5.488 -15.240 1.00 98.00 78 LEU A O 1
ATOM 590 N N . SER A 1 79 ? 4.560 5.718 -15.682 1.00 96.38 79 SER A N 1
ATOM 591 C CA . SER A 1 79 ? 4.813 6.625 -14.549 1.00 96.38 79 SER A CA 1
ATOM 592 C C . SER A 1 79 ? 3.889 7.855 -14.566 1.00 96.38 79 SER A C 1
ATOM 594 O O . SER A 1 79 ? 3.323 8.210 -13.538 1.00 96.38 79 SER A O 1
ATOM 596 N N . ASP A 1 80 ? 3.607 8.421 -15.746 1.00 95.25 80 ASP A N 1
ATOM 597 C CA . ASP A 1 80 ? 2.672 9.550 -15.891 1.00 95.25 80 ASP A CA 1
ATOM 598 C C . ASP A 1 80 ? 1.215 9.198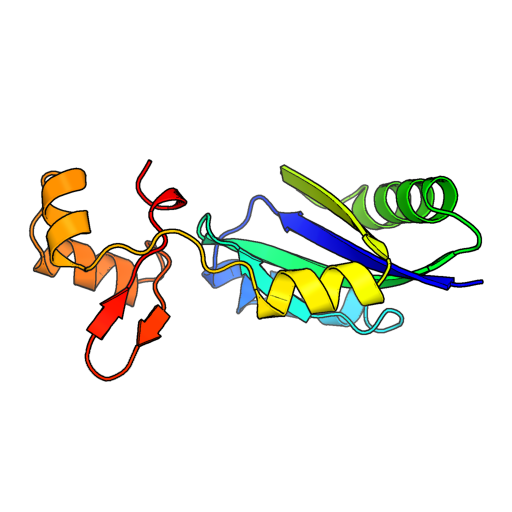 -15.519 1.00 95.25 80 ASP A C 1
ATOM 600 O O . ASP A 1 80 ? 0.436 10.069 -15.128 1.00 95.25 80 ASP A O 1
ATOM 604 N N . ASP A 1 81 ? 0.798 7.939 -15.684 1.00 96.00 81 ASP A N 1
ATOM 605 C CA . ASP A 1 81 ? -0.541 7.481 -15.283 1.00 96.00 81 ASP A CA 1
ATOM 606 C C . ASP A 1 81 ? -0.599 7.248 -13.772 1.00 96.00 81 ASP A C 1
ATOM 608 O O . ASP A 1 81 ? -1.596 7.607 -13.139 1.00 96.00 81 ASP A O 1
ATOM 612 N N . PHE A 1 82 ? 0.487 6.712 -13.209 1.00 94.62 82 PHE A N 1
ATOM 613 C CA . PHE A 1 82 ? 0.650 6.487 -11.775 1.00 94.62 82 PHE A CA 1
ATOM 614 C C . PHE A 1 82 ? 0.528 7.792 -10.997 1.00 94.62 82 PHE A C 1
ATOM 616 O O . PHE A 1 82 ? -0.304 7.894 -10.096 1.00 94.62 82 PHE A O 1
ATOM 623 N N . ASP A 1 83 ? 1.275 8.820 -11.401 1.00 91.62 83 ASP A N 1
ATOM 624 C CA . ASP A 1 83 ? 1.255 10.124 -10.735 1.00 91.62 83 ASP A CA 1
ATOM 625 C C . ASP A 1 83 ? -0.129 10.785 -10.824 1.00 91.62 83 ASP A C 1
ATOM 627 O O . ASP A 1 83 ? -0.635 11.350 -9.847 1.00 91.62 83 ASP A O 1
ATOM 631 N N . ARG A 1 84 ? -0.797 10.663 -11.980 1.00 91.00 84 ARG A N 1
ATOM 632 C CA . ARG A 1 84 ? -2.162 11.179 -12.169 1.00 91.00 84 ARG A CA 1
ATOM 633 C C . ARG A 1 84 ? -3.183 10.470 -11.282 1.00 91.00 84 ARG A C 1
ATOM 635 O O . ARG A 1 84 ? -4.052 11.139 -10.719 1.00 91.00 84 ARG A O 1
ATOM 642 N N . ARG A 1 85 ? -3.093 9.145 -11.135 1.00 88.38 85 ARG A N 1
ATOM 643 C CA . ARG A 1 85 ? -3.968 8.375 -10.234 1.00 88.38 85 ARG A CA 1
ATOM 644 C C . ARG A 1 85 ? -3.689 8.686 -8.772 1.00 88.38 85 ARG A C 1
ATOM 646 O O . ARG A 1 85 ? -4.626 8.987 -8.035 1.00 88.38 85 ARG A O 1
ATOM 653 N N . ALA A 1 86 ? -2.420 8.704 -8.369 1.00 82.62 86 ALA A N 1
ATOM 654 C CA . ALA A 1 86 ? -2.018 8.991 -6.995 1.00 82.62 86 ALA A CA 1
ATOM 655 C C . ALA A 1 86 ? -2.543 10.353 -6.502 1.00 82.62 86 ALA A C 1
ATOM 657 O O . ALA A 1 86 ? -2.913 10.488 -5.336 1.00 82.62 86 ALA A O 1
ATOM 658 N N . GLY A 1 87 ? -2.628 11.351 -7.390 1.00 72.75 87 GLY A N 1
ATOM 659 C CA . GLY A 1 87 ? -3.172 12.673 -7.071 1.00 72.75 87 GLY A CA 1
ATOM 660 C C . GLY A 1 87 ? -4.703 12.789 -7.059 1.00 72.75 87 GLY A C 1
ATOM 661 O O . GLY A 1 87 ? -5.212 13.827 -6.638 1.00 72.75 87 GLY A O 1
ATOM 662 N N . THR A 1 88 ? -5.449 11.784 -7.531 1.00 79.12 88 THR A N 1
ATOM 663 C CA . THR A 1 88 ? -6.906 11.901 -7.757 1.00 79.12 88 THR A CA 1
ATOM 664 C C . THR A 1 88 ? -7.744 10.821 -7.077 1.00 79.12 88 THR A C 1
ATOM 666 O O . THR A 1 88 ? -8.901 11.077 -6.735 1.00 79.12 88 THR A O 1
ATOM 669 N N . GLU A 1 89 ? -7.188 9.638 -6.825 1.00 80.31 89 GLU A N 1
ATOM 670 C CA . GLU A 1 89 ? -7.911 8.536 -6.195 1.00 80.31 89 GLU A CA 1
ATOM 671 C C . GLU A 1 89 ? -7.870 8.645 -4.666 1.00 80.31 89 GLU A C 1
ATOM 673 O O . GLU A 1 89 ? -6.946 8.188 -3.994 1.00 80.31 89 GLU A O 1
ATOM 678 N N . ILE A 1 90 ? -8.917 9.242 -4.093 1.00 80.06 90 ILE A N 1
ATOM 679 C CA . ILE A 1 90 ? -9.155 9.207 -2.649 1.00 80.06 90 ILE A CA 1
ATOM 680 C C . ILE A 1 90 ? -10.074 8.013 -2.361 1.00 80.06 90 ILE A C 1
ATOM 682 O O . ILE A 1 90 ? -11.226 8.019 -2.806 1.00 80.06 90 ILE A O 1
ATOM 686 N N . PRO A 1 91 ? -9.613 6.981 -1.629 1.00 83.38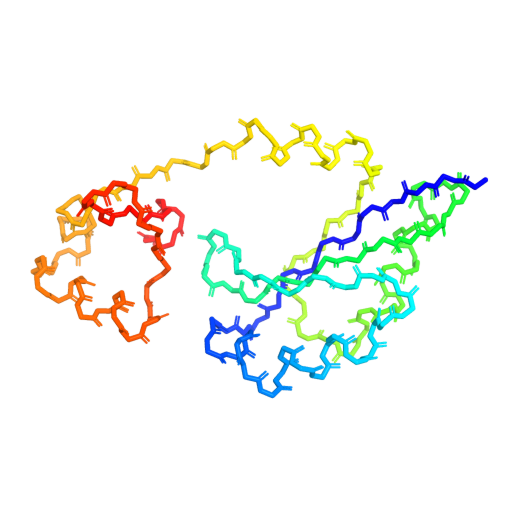 91 PRO A N 1
ATOM 687 C CA . PRO A 1 91 ? -10.473 5.859 -1.281 1.00 83.38 91 PRO A CA 1
ATOM 688 C C . PRO A 1 91 ? -11.612 6.335 -0.370 1.00 83.38 91 PRO A C 1
ATOM 690 O O . PRO A 1 91 ? -11.440 7.310 0.362 1.00 83.38 91 PRO A O 1
ATOM 693 N N . PRO A 1 92 ? -12.759 5.639 -0.333 1.00 90.19 92 PRO A N 1
ATOM 694 C CA . PRO A 1 92 ? -13.775 5.903 0.676 1.00 90.19 92 PRO A CA 1
ATOM 695 C C . PRO A 1 92 ? -13.172 5.778 2.080 1.00 90.19 92 PRO A C 1
ATOM 697 O O . PRO A 1 92 ? -12.532 4.773 2.405 1.00 90.19 92 PRO A O 1
ATOM 700 N N . LEU A 1 93 ? -13.369 6.804 2.902 1.00 93.19 93 LEU A N 1
ATOM 701 C CA . LEU A 1 93 ? -12.828 6.895 4.255 1.00 93.19 93 LEU A CA 1
ATOM 702 C C . LEU A 1 93 ? -13.958 6.803 5.279 1.00 93.19 93 LEU A C 1
ATOM 704 O O . LEU A 1 93 ? -15.019 7.387 5.087 1.00 93.19 93 LEU A O 1
ATOM 708 N N . LEU A 1 94 ? -13.697 6.098 6.374 1.00 95.56 94 LEU A N 1
ATOM 709 C CA . LEU A 1 94 ? -14.570 5.986 7.536 1.00 95.56 94 LEU A CA 1
ATOM 710 C C . LEU A 1 94 ? -13.923 6.680 8.733 1.00 95.56 94 LEU A C 1
ATOM 712 O O . LEU A 1 94 ? -12.717 6.570 8.965 1.00 95.56 94 LEU A O 1
ATOM 716 N N . SER A 1 95 ? -14.725 7.367 9.532 1.00 96.00 95 SER A N 1
ATOM 717 C CA . SER A 1 95 ? -14.342 7.827 10.862 1.00 96.00 95 SER A CA 1
ATOM 718 C C . SER A 1 95 ? -14.222 6.654 11.840 1.00 96.00 95 SER A C 1
ATOM 720 O O . SER A 1 95 ? -14.816 5.594 11.655 1.00 96.00 95 SER A O 1
ATOM 722 N N . VAL A 1 96 ? -13.513 6.858 12.953 1.00 96.25 96 VAL A N 1
ATOM 723 C CA . VAL A 1 96 ? -13.394 5.846 14.025 1.00 96.25 96 VAL A CA 1
ATOM 724 C C . VAL A 1 96 ? -14.764 5.363 14.528 1.00 96.25 96 VAL A C 1
ATOM 726 O O . VAL A 1 96 ? -14.906 4.198 14.889 1.00 96.25 96 VAL A O 1
ATOM 729 N N . THR A 1 97 ? -15.772 6.241 14.553 1.00 96.38 97 THR A N 1
ATOM 730 C CA . THR A 1 97 ? -17.132 5.885 14.986 1.00 96.38 97 THR A CA 1
ATOM 731 C C . THR A 1 97 ? -17.826 4.989 13.959 1.00 96.38 97 THR A C 1
ATOM 733 O O . THR A 1 97 ? -18.333 3.941 14.333 1.00 96.38 97 THR A O 1
ATOM 736 N N . GLU A 1 98 ? -17.760 5.317 12.667 1.00 97.12 98 GLU A N 1
ATOM 737 C CA . GLU A 1 98 ? -18.339 4.470 11.608 1.00 97.12 98 GLU A CA 1
ATOM 738 C C . GLU A 1 98 ? -17.665 3.094 11.539 1.00 97.12 98 GLU A C 1
ATOM 740 O O . GLU A 1 98 ? -18.319 2.083 11.291 1.00 97.12 98 GLU A O 1
ATOM 745 N N . VAL A 1 99 ? -16.357 3.033 11.803 1.00 97.25 99 VAL A N 1
ATOM 746 C CA . VAL A 1 99 ? -15.631 1.762 11.929 1.00 97.25 99 VAL A CA 1
ATOM 747 C C . VAL A 1 99 ? -16.122 0.959 13.131 1.00 97.25 99 VAL A C 1
ATOM 749 O O . VAL A 1 99 ? -16.305 -0.251 13.017 1.00 97.25 99 VAL A O 1
ATOM 752 N N . ALA A 1 100 ? -16.323 1.612 14.278 1.00 97.19 100 ALA A N 1
ATOM 753 C CA . ALA A 1 100 ? -16.821 0.972 15.493 1.00 97.19 100 ALA A CA 1
ATOM 754 C C . ALA A 1 100 ? -18.200 0.341 15.253 1.00 97.19 100 ALA A C 1
ATOM 756 O O . ALA A 1 100 ? -18.389 -0.839 15.554 1.00 97.19 100 ALA A O 1
ATOM 757 N N . ASP A 1 101 ? -19.102 1.094 14.621 1.00 97.00 101 ASP A N 1
ATOM 758 C CA . ASP A 1 101 ? -20.441 0.632 14.257 1.00 97.00 101 ASP A CA 1
ATOM 759 C C . ASP A 1 101 ? -20.379 -0.542 13.271 1.00 97.00 101 ASP A C 1
ATOM 761 O O . ASP A 1 101 ? -21.029 -1.566 13.480 1.00 97.00 101 ASP A O 1
ATOM 765 N N . ARG A 1 102 ? -19.543 -0.440 12.228 1.00 95.75 102 ARG A N 1
ATOM 766 C CA . ARG A 1 102 ? -19.377 -1.498 11.218 1.00 95.75 102 ARG A CA 1
ATOM 767 C C . ARG A 1 102 ? -18.794 -2.790 11.795 1.00 95.75 102 ARG A C 1
ATOM 769 O O . ARG A 1 102 ? -19.208 -3.869 11.385 1.00 95.75 102 ARG A O 1
ATOM 776 N N . LEU A 1 103 ? -17.844 -2.695 12.723 1.00 95.06 103 LEU A N 1
ATOM 777 C CA . LEU A 1 103 ? -17.197 -3.855 13.348 1.00 95.06 103 LEU A CA 1
ATOM 778 C C . LEU A 1 103 ? -17.944 -4.388 14.581 1.00 95.06 103 LEU A C 1
ATOM 780 O O . LEU A 1 103 ? -17.549 -5.422 15.117 1.00 95.06 103 LEU A O 1
ATOM 784 N N . GLY A 1 104 ? -18.972 -3.687 15.068 1.00 96.50 104 GLY A N 1
ATOM 785 C CA . GLY A 1 104 ? -19.672 -4.042 16.305 1.00 96.50 104 GLY A CA 1
ATOM 786 C C . GLY A 1 104 ? -18.781 -3.970 17.554 1.00 96.50 104 GLY A C 1
ATOM 787 O O . GLY A 1 104 ? -18.947 -4.766 18.478 1.00 96.50 104 GLY A O 1
ATOM 788 N N . ILE A 1 105 ? -17.810 -3.050 17.586 1.00 96.94 105 ILE A N 1
ATOM 789 C CA . ILE A 1 105 ? -16.876 -2.862 18.712 1.00 96.94 105 ILE A CA 1
ATOM 790 C C . ILE A 1 105 ? -16.920 -1.427 19.235 1.00 96.94 105 ILE A C 1
ATOM 792 O O . ILE A 1 105 ? -17.507 -0.541 18.629 1.00 96.94 105 ILE A O 1
ATOM 796 N N . THR A 1 106 ? -16.278 -1.159 20.374 1.00 97.62 106 THR A N 1
ATOM 797 C CA . THR A 1 106 ? -16.227 0.206 20.915 1.00 97.62 106 THR A CA 1
ATOM 798 C C . THR A 1 106 ? -15.250 1.086 20.134 1.00 97.62 106 THR A C 1
ATOM 800 O O . THR A 1 106 ? -14.209 0.628 19.658 1.00 97.62 106 THR A O 1
ATOM 803 N N . ARG A 1 107 ? -15.513 2.398 20.100 1.00 96.75 107 ARG A N 1
ATOM 804 C CA . ARG A 1 107 ? -14.573 3.401 19.570 1.00 96.75 107 ARG A CA 1
ATOM 805 C C . ARG A 1 107 ? -13.175 3.297 20.204 1.00 96.75 107 ARG A C 1
ATOM 807 O O . ARG A 1 107 ? -12.176 3.472 19.512 1.00 96.75 107 ARG A O 1
ATOM 814 N N . ALA A 1 108 ? -13.096 2.991 21.501 1.00 96.62 108 ALA A N 1
ATOM 815 C CA . ALA A 1 108 ? -11.824 2.798 22.201 1.00 96.62 108 ALA A CA 1
ATOM 816 C C . ALA A 1 108 ? -11.061 1.562 21.689 1.00 96.62 108 ALA A C 1
ATOM 818 O O . ALA A 1 108 ? -9.846 1.624 21.521 1.00 96.62 108 ALA A O 1
ATOM 819 N N . ALA A 1 109 ? -11.765 0.467 21.380 1.00 96.69 109 ALA A N 1
ATOM 820 C CA . ALA A 1 109 ? -11.162 -0.720 20.777 1.00 96.69 109 ALA A CA 1
ATOM 821 C C . 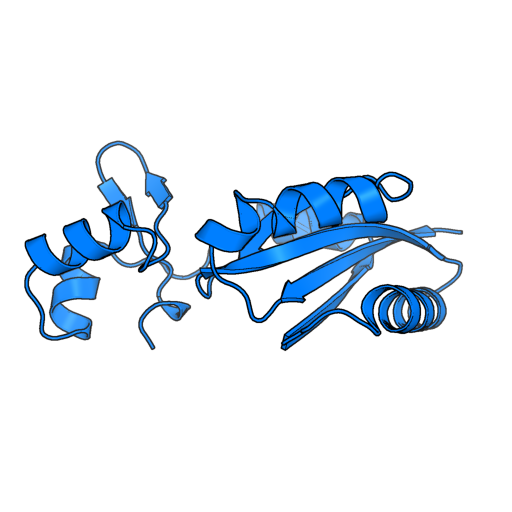ALA A 1 109 ? -10.651 -0.446 19.352 1.00 96.69 109 ALA A C 1
ATOM 823 O O . ALA A 1 109 ? -9.577 -0.923 18.993 1.00 96.69 109 ALA A O 1
ATOM 824 N N . VAL A 1 110 ? -11.371 0.359 18.558 1.00 96.94 110 VAL A N 1
ATOM 825 C CA . VAL A 1 110 ? -10.879 0.815 17.245 1.00 96.94 110 VAL A CA 1
ATOM 826 C C . VAL A 1 110 ? -9.596 1.629 17.407 1.00 96.94 110 VAL A C 1
ATOM 828 O O . VAL A 1 110 ? -8.602 1.315 16.757 1.00 96.94 110 VAL A O 1
ATOM 831 N N . GLN A 1 111 ? -9.584 2.623 18.303 1.00 95.75 111 GLN A N 1
ATOM 832 C CA . GLN A 1 111 ? -8.392 3.440 18.554 1.00 95.75 111 GLN A CA 1
ATOM 833 C C . GLN A 1 111 ? -7.201 2.573 18.976 1.00 95.75 111 GLN A C 1
ATOM 835 O O . GLN A 1 111 ? -6.121 2.710 18.415 1.00 95.75 111 GLN A O 1
ATOM 840 N N . GLN A 1 112 ? -7.415 1.602 19.867 1.00 95.50 112 GLN A N 1
ATOM 841 C CA . GLN A 1 112 ? -6.366 0.671 20.278 1.00 95.50 112 GLN A CA 1
ATOM 842 C C . GLN A 1 112 ? -5.794 -0.136 19.100 1.00 95.50 112 GLN A C 1
ATOM 844 O O . GLN A 1 112 ? -4.594 -0.400 19.069 1.00 95.50 112 GLN A O 1
ATOM 849 N N . ARG A 1 113 ? -6.625 -0.554 18.134 1.00 94.19 113 ARG A N 1
ATOM 850 C CA . ARG A 1 113 ? -6.150 -1.265 16.933 1.00 94.19 113 ARG A CA 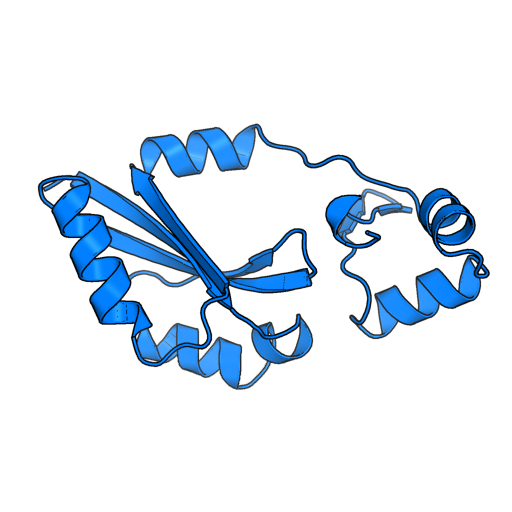1
ATOM 851 C C . ARG A 1 113 ? -5.351 -0.355 16.007 1.00 94.19 113 ARG A C 1
ATOM 853 O O . ARG A 1 113 ? -4.362 -0.816 15.448 1.00 94.19 113 ARG A O 1
ATOM 860 N N . ILE A 1 114 ? -5.749 0.911 15.876 1.00 93.56 114 ILE A N 1
ATOM 861 C CA . ILE A 1 114 ? -4.989 1.923 15.129 1.00 93.56 114 ILE A CA 1
ATOM 862 C C . ILE A 1 114 ? -3.619 2.134 15.777 1.00 93.56 114 ILE A C 1
ATOM 864 O O . ILE A 1 114 ? -2.600 2.063 15.096 1.00 93.56 114 ILE A O 1
ATOM 868 N N . ASP A 1 115 ? -3.590 2.328 17.096 1.00 90.75 115 ASP A N 1
ATOM 869 C CA . ASP A 1 115 ? -2.358 2.587 17.847 1.00 90.75 115 ASP A CA 1
ATOM 870 C C . ASP A 1 115 ? -1.386 1.398 17.773 1.00 90.75 115 ASP A C 1
ATOM 872 O O . ASP A 1 115 ? -0.176 1.585 17.699 1.00 90.75 115 ASP A O 1
ATOM 876 N N . LYS A 1 116 ? -1.920 0.170 17.736 1.00 88.56 116 LYS A N 1
ATOM 877 C CA . LYS A 1 116 ? -1.154 -1.072 17.537 1.00 88.56 116 LYS A CA 1
ATOM 878 C C . LYS A 1 116 ? -0.822 -1.372 16.070 1.00 88.56 116 LYS A C 1
ATOM 880 O O . LYS A 1 116 ? -0.308 -2.442 15.787 1.00 88.56 116 LYS A O 1
ATOM 885 N N . GLY A 1 117 ? -1.202 -0.515 15.122 1.00 84.25 117 GLY A N 1
ATOM 886 C CA . GLY A 1 117 ? -0.986 -0.754 13.689 1.00 84.25 117 GLY A CA 1
ATOM 887 C C . GLY A 1 117 ? -1.800 -1.906 13.082 1.00 84.25 117 GLY A C 1
ATOM 888 O O . GLY A 1 117 ? -1.655 -2.188 11.896 1.00 84.25 117 GLY A O 1
ATOM 889 N N . ALA A 1 118 ? -2.687 -2.539 13.855 1.00 87.31 118 ALA A N 1
ATOM 890 C CA . ALA A 1 118 ? -3.544 -3.642 13.420 1.00 87.31 118 ALA A CA 1
ATOM 891 C C . ALA A 1 118 ? -4.734 -3.182 12.560 1.00 87.31 118 ALA A C 1
ATOM 893 O O . ALA A 1 118 ? -5.417 -4.006 11.958 1.00 87.31 118 ALA A O 1
ATOM 894 N N . LEU A 1 119 ? -5.011 -1.876 12.529 1.00 90.75 119 LEU A N 1
ATOM 895 C CA . LEU A 1 119 ? -5.987 -1.267 11.635 1.00 90.75 119 LEU A CA 1
ATOM 896 C C . LEU A 1 119 ? -5.330 -0.077 10.920 1.00 90.75 119 LEU A C 1
ATOM 898 O O . LEU A 1 119 ? -4.892 0.855 11.603 1.00 90.75 119 LEU A O 1
ATOM 902 N N . PRO A 1 120 ? -5.254 -0.067 9.577 1.00 90.38 120 PRO A N 1
ATOM 903 C CA . PRO A 1 120 ? -4.655 1.046 8.858 1.00 90.38 120 PRO A CA 1
ATOM 904 C C . PRO A 1 120 ? -5.505 2.303 9.036 1.00 90.38 120 PRO A C 1
ATOM 906 O O . PRO A 1 120 ? -6.715 2.300 8.819 1.00 90.38 120 PRO A O 1
ATOM 909 N N . ALA A 1 121 ? -4.860 3.401 9.411 1.00 92.00 121 ALA A N 1
ATOM 910 C CA . ALA A 1 121 ? -5.510 4.691 9.549 1.00 92.00 121 ALA A CA 1
ATOM 911 C C . ALA A 1 121 ? -4.553 5.820 9.177 1.00 92.00 121 ALA A C 1
ATOM 913 O O . ALA A 1 121 ? -3.333 5.702 9.314 1.00 92.00 121 ALA A O 1
ATOM 914 N N . ARG A 1 122 ? -5.120 6.941 8.737 1.00 89.38 122 ARG A N 1
ATOM 915 C CA . ARG A 1 122 ? -4.401 8.193 8.492 1.00 89.38 122 ARG A CA 1
ATOM 916 C C . ARG A 1 122 ? -4.980 9.290 9.369 1.00 89.38 122 ARG A C 1
ATOM 918 O O . ARG A 1 122 ? -6.176 9.306 9.655 1.00 89.38 122 ARG A O 1
ATOM 925 N N . ARG A 1 123 ? -4.127 10.212 9.810 1.00 89.75 123 ARG A N 1
ATOM 926 C CA . ARG A 1 123 ? -4.552 11.366 10.601 1.00 89.75 123 ARG A CA 1
ATOM 927 C C . ARG A 1 123 ? -4.863 12.529 9.664 1.00 89.75 123 ARG A C 1
ATOM 929 O O . ARG A 1 123 ? -3.995 12.958 8.913 1.00 89.75 123 ARG A O 1
ATOM 936 N N . VAL A 1 124 ? -6.094 13.030 9.715 1.00 88.06 124 VAL A N 1
ATOM 937 C CA . VAL A 1 124 ? -6.568 14.186 8.943 1.00 88.06 124 VAL A CA 1
ATOM 938 C C . VAL A 1 124 ? -7.032 15.248 9.934 1.00 88.06 124 VAL A C 1
ATOM 940 O O . VAL A 1 124 ? -8.043 15.094 10.623 1.00 88.06 124 VAL A O 1
ATOM 943 N N . GLY A 1 125 ? -6.238 16.312 10.068 1.00 90.12 125 GLY A N 1
ATOM 944 C CA . GLY A 1 125 ? -6.411 17.296 11.135 1.00 90.12 125 GLY A CA 1
ATOM 945 C C . GLY A 1 125 ? -6.330 16.643 12.522 1.00 90.12 125 GLY A C 1
ATOM 946 O O . GLY A 1 125 ? -5.324 16.031 12.886 1.00 90.12 125 GLY A O 1
ATOM 947 N N . ALA A 1 126 ? -7.403 16.764 13.305 1.00 87.81 126 ALA A N 1
ATOM 948 C CA . ALA A 1 126 ? -7.499 16.169 14.639 1.00 87.81 126 ALA A CA 1
ATOM 949 C C . ALA A 1 126 ? -8.081 14.741 14.651 1.00 87.81 126 ALA A C 1
ATOM 951 O O . ALA A 1 126 ? -8.086 14.106 15.705 1.00 87.81 126 ALA A O 1
ATOM 952 N N . ALA A 1 127 ? -8.574 14.234 13.516 1.00 90.94 127 ALA A N 1
ATOM 953 C CA . ALA A 1 127 ? -9.295 12.967 13.443 1.00 90.94 127 ALA A CA 1
ATOM 954 C C . ALA A 1 127 ? -8.474 11.857 12.774 1.00 90.94 127 ALA A C 1
ATOM 956 O O . ALA A 1 127 ? -7.649 12.109 11.896 1.00 90.94 127 ALA A O 1
ATOM 957 N N . TRP A 1 128 ? -8.745 10.614 13.172 1.00 94.75 128 TRP A N 1
ATOM 958 C CA . TRP A 1 128 ? -8.317 9.424 12.442 1.00 94.75 128 TRP A CA 1
ATOM 959 C C . TRP A 1 128 ? -9.385 9.024 11.428 1.00 94.75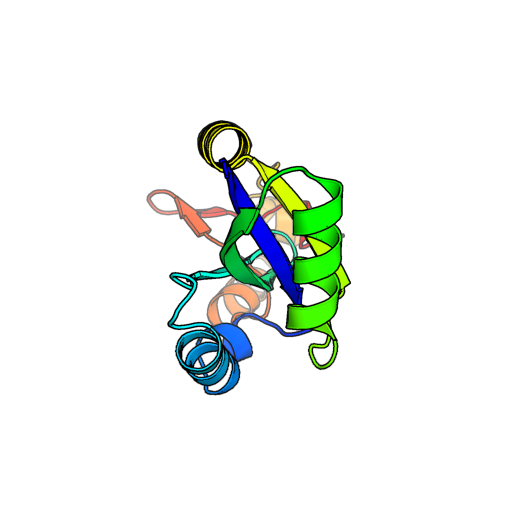 128 TRP A C 1
ATOM 961 O O . TRP A 1 128 ? -10.574 8.982 11.758 1.00 94.75 128 TRP A O 1
ATOM 971 N N . VAL A 1 129 ? -8.937 8.699 10.220 1.00 94.75 129 VAL A N 1
ATOM 972 C CA . VAL A 1 129 ? -9.750 8.126 9.148 1.00 94.75 129 VAL A CA 1
ATOM 973 C C . VAL A 1 129 ? -9.174 6.781 8.729 1.00 94.75 129 VAL A C 1
ATOM 975 O O . VAL A 1 129 ? -7.957 6.605 8.673 1.00 94.75 129 VAL A O 1
ATOM 978 N N . VAL A 1 130 ? -10.053 5.833 8.437 1.00 94.12 130 VAL A N 1
ATOM 979 C CA . VAL A 1 130 ? -9.725 4.452 8.079 1.00 94.12 130 VAL A CA 1
ATOM 980 C C . VAL A 1 130 ? -10.245 4.193 6.667 1.00 94.12 130 VAL A C 1
ATOM 982 O O . VAL A 1 130 ? -11.413 4.487 6.404 1.00 94.12 130 VAL A O 1
ATOM 985 N N . PRO A 1 131 ? -9.435 3.657 5.739 1.00 92.88 131 PRO A N 1
ATOM 986 C CA . PRO A 1 131 ? -9.940 3.230 4.440 1.00 92.88 131 PRO A CA 1
ATOM 987 C C . PRO A 1 131 ? -11.064 2.207 4.620 1.00 92.88 131 PRO A C 1
ATOM 989 O O . PRO A 1 131 ? -10.888 1.205 5.309 1.00 92.88 131 PRO A O 1
ATOM 992 N N . ALA A 1 132 ? -12.214 2.420 3.982 1.00 92.44 132 ALA A N 1
ATOM 993 C CA . ALA A 1 132 ? -13.368 1.534 4.135 1.00 92.44 132 ALA A CA 1
ATOM 994 C C . ALA A 1 132 ? -13.055 0.076 3.747 1.00 92.44 132 ALA A C 1
ATOM 996 O O . ALA A 1 132 ? -13.630 -0.846 4.321 1.00 92.44 132 ALA A O 1
ATOM 997 N N . ALA A 1 133 ? -12.128 -0.119 2.803 1.00 89.75 133 ALA A N 1
ATOM 998 C CA . ALA A 1 133 ? -11.662 -1.428 2.345 1.00 89.75 133 ALA A CA 1
ATOM 999 C C . ALA A 1 133 ? -10.900 -2.225 3.419 1.00 89.75 133 ALA A C 1
ATOM 1001 O O . ALA A 1 133 ? -10.849 -3.446 3.341 1.00 89.75 133 ALA A O 1
ATOM 1002 N N . ALA A 1 134 ? -10.345 -1.560 4.436 1.00 87.69 134 ALA A N 1
ATOM 1003 C CA . ALA A 1 134 ? -9.644 -2.217 5.538 1.00 87.69 134 ALA A CA 1
ATOM 1004 C C . ALA A 1 134 ? -10.584 -2.813 6.602 1.00 87.69 134 ALA A C 1
ATOM 1006 O O . ALA A 1 134 ? -10.124 -3.384 7.588 1.00 87.69 134 ALA A O 1
ATOM 1007 N N . VAL A 1 135 ? -11.895 -2.622 6.441 1.00 87.19 135 VAL A N 1
ATOM 1008 C CA . VAL A 1 135 ? -12.936 -2.970 7.420 1.00 87.19 135 VAL A CA 1
ATOM 1009 C C . VAL A 1 135 ? -14.002 -3.865 6.769 1.00 87.19 135 VAL A C 1
ATOM 1011 O O . VAL A 1 135 ? -15.183 -3.761 7.095 1.00 87.19 135 VAL A O 1
ATOM 1014 N N . ALA A 1 136 ? -13.595 -4.664 5.780 1.00 66.56 136 ALA A N 1
ATOM 1015 C CA . ALA A 1 136 ? -14.462 -5.577 5.038 1.00 66.56 136 ALA A CA 1
ATOM 1016 C C . ALA A 1 136 ? -14.631 -6.926 5.749 1.00 66.56 136 ALA A C 1
ATOM 1018 O O . ALA A 1 136 ? -13.650 -7.394 6.371 1.00 66.56 136 ALA A O 1
#

InterPro domains:
  IPR010093 SinI-like, DNA-binding domain [TIGR01764] (93-135)
  IPR041657 Helix-turn-helix domain, group 17 [PF12728] (93-135)